Protein AF-A0AAD3GZN7-F1 (afdb_monomer_lite)

Structure (mmCIF, N/CA/C/O backbone):
data_AF-A0AAD3GZN7-F1
#
_entry.id   AF-A0AAD3GZN7-F1
#
loop_
_atom_site.group_PDB
_atom_site.id
_atom_site.type_symbol
_atom_site.label_atom_id
_atom_site.label_a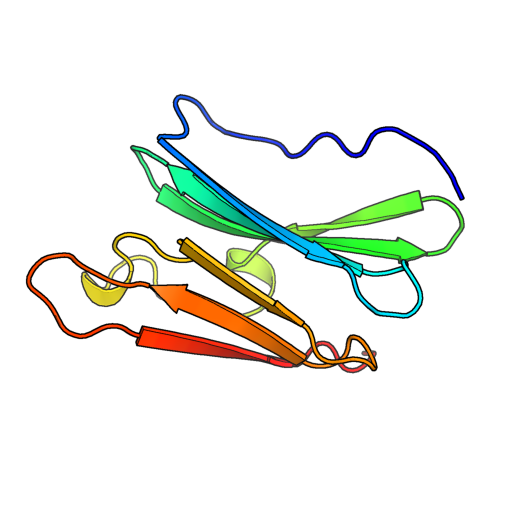lt_id
_atom_site.label_comp_id
_atom_site.label_asym_id
_atom_site.label_entity_id
_atom_site.label_seq_id
_atom_site.pdbx_PDB_ins_code
_atom_site.Cartn_x
_atom_site.Cartn_y
_atom_site.Cartn_z
_atom_site.occupancy
_atom_site.B_iso_or_equiv
_atom_site.auth_seq_id
_atom_site.auth_comp_id
_atom_site.auth_asym_id
_atom_site.auth_atom_id
_atom_site.pdbx_PDB_model_num
ATOM 1 N N . MET A 1 1 ? -13.587 7.438 13.840 1.00 61.84 1 MET A N 1
ATOM 2 C CA . MET A 1 1 ? -12.261 7.288 13.205 1.00 61.84 1 MET A CA 1
ATOM 3 C C . MET A 1 1 ? -11.806 8.661 12.765 1.00 61.84 1 MET A C 1
ATOM 5 O O . MET A 1 1 ? -12.615 9.398 12.218 1.00 61.84 1 MET A O 1
ATOM 9 N N . GLY A 1 2 ? -10.573 9.032 13.081 1.00 68.94 2 GLY A N 1
ATOM 10 C CA . GLY A 1 2 ? -10.033 10.348 12.765 1.00 68.94 2 GLY A CA 1
ATOM 11 C C . GLY A 1 2 ? -8.703 10.545 13.475 1.00 68.94 2 GLY A C 1
ATOM 12 O O . GLY A 1 2 ? -8.593 10.257 14.663 1.00 68.94 2 GLY A O 1
ATOM 13 N N . GLY A 1 3 ? -7.701 10.971 12.719 1.00 70.94 3 GLY A N 1
ATOM 14 C CA . GLY A 1 3 ? -6.323 11.123 13.163 1.00 70.94 3 GLY A CA 1
ATOM 15 C C . GLY A 1 3 ? -5.413 11.255 11.948 1.00 70.94 3 GLY A C 1
ATOM 16 O O . GLY A 1 3 ? -5.761 10.796 10.859 1.00 70.94 3 GLY A O 1
ATOM 17 N N . GLN A 1 4 ? -4.273 11.912 12.125 1.00 78.50 4 GLN A N 1
ATOM 18 C CA . GLN A 1 4 ? -3.247 11.971 11.095 1.00 78.50 4 GLN A CA 1
ATOM 19 C C . GLN A 1 4 ? -2.541 10.614 11.023 1.00 78.50 4 GLN A C 1
ATOM 21 O O . GLN A 1 4 ? -2.050 10.120 12.036 1.00 78.50 4 GLN A O 1
ATOM 26 N N . ILE A 1 5 ? -2.484 10.027 9.828 1.00 78.19 5 ILE A N 1
ATOM 27 C CA . ILE A 1 5 ? -1.560 8.934 9.526 1.00 78.19 5 ILE A CA 1
ATOM 28 C C . ILE A 1 5 ? -0.320 9.595 8.942 1.00 78.19 5 ILE A C 1
ATOM 30 O O . ILE A 1 5 ? -0.381 10.186 7.865 1.00 78.19 5 ILE A O 1
ATOM 34 N N . THR A 1 6 ? 0.786 9.538 9.674 1.00 77.94 6 THR A N 1
ATOM 35 C CA . THR A 1 6 ? 2.087 9.940 9.143 1.00 77.94 6 THR A CA 1
ATOM 36 C C . THR A 1 6 ? 2.742 8.696 8.573 1.00 77.94 6 THR A C 1
ATOM 38 O O . THR A 1 6 ? 3.001 7.746 9.312 1.00 77.94 6 THR A O 1
ATOM 41 N N . PHE A 1 7 ? 2.979 8.699 7.266 1.00 73.94 7 PHE A N 1
ATOM 42 C CA . PHE A 1 7 ? 3.819 7.694 6.636 1.00 73.94 7 PHE A CA 1
ATOM 43 C C . PHE A 1 7 ? 5.287 8.085 6.774 1.00 73.94 7 PHE A C 1
ATOM 45 O O . PHE A 1 7 ? 5.640 9.262 6.685 1.00 73.94 7 PHE A O 1
ATOM 52 N N . GLU A 1 8 ? 6.124 7.103 7.096 1.00 67.44 8 GLU A N 1
ATOM 53 C CA . GLU A 1 8 ? 7.548 7.317 7.333 1.00 67.44 8 GLU A CA 1
ATOM 54 C C . GLU A 1 8 ? 8.279 7.197 6.001 1.00 67.44 8 GLU A C 1
ATOM 56 O O . GLU A 1 8 ? 8.265 6.139 5.371 1.00 67.44 8 GLU A O 1
ATOM 61 N N . ILE A 1 9 ? 8.888 8.301 5.576 1.00 66.75 9 ILE A N 1
ATOM 62 C CA . ILE A 1 9 ? 9.722 8.372 4.381 1.00 66.75 9 ILE A CA 1
ATOM 63 C C . ILE A 1 9 ? 11.177 8.504 4.830 1.00 66.75 9 ILE A C 1
ATOM 65 O O . ILE A 1 9 ? 11.516 9.415 5.587 1.00 66.75 9 ILE A O 1
ATOM 69 N N . GLN A 1 10 ? 12.038 7.574 4.416 1.00 59.72 10 GLN A N 1
ATOM 70 C CA . GLN A 1 10 ? 13.476 7.717 4.636 1.00 59.72 10 GLN A CA 1
ATOM 71 C C . GLN A 1 10 ? 14.048 8.565 3.495 1.00 59.72 10 GLN A C 1
ATOM 73 O O . GLN A 1 10 ? 14.383 8.044 2.439 1.00 59.72 10 GLN A O 1
ATOM 78 N N . GLU A 1 11 ? 14.121 9.876 3.732 1.00 64.50 11 GLU A N 1
ATOM 79 C CA . GLU A 1 11 ? 14.693 10.887 2.827 1.00 64.50 11 GLU A CA 1
ATOM 80 C C . GLU A 1 11 ? 14.025 10.984 1.435 1.00 64.50 11 GLU A C 1
ATOM 82 O O . GLU A 1 11 ? 12.986 10.376 1.195 1.00 64.50 11 GLU A O 1
ATOM 87 N N . GLU A 1 12 ? 14.531 11.882 0.579 1.00 64.56 12 GLU A N 1
ATOM 88 C CA . GLU A 1 12 ? 13.832 12.494 -0.566 1.00 64.56 12 GLU A CA 1
ATOM 89 C C . GLU A 1 12 ? 12.948 11.533 -1.385 1.00 64.56 12 GLU A C 1
ATOM 91 O O . GLU A 1 12 ? 13.410 10.764 -2.230 1.00 64.56 12 GLU A O 1
ATOM 96 N N . THR A 1 13 ? 11.635 11.605 -1.156 1.00 62.75 13 THR A N 1
ATOM 97 C CA . THR A 1 13 ? 10.640 10.930 -1.993 1.00 62.75 13 THR A CA 1
ATOM 98 C C . THR A 1 13 ? 10.374 11.740 -3.242 1.00 62.75 13 THR A C 1
ATOM 100 O O . THR A 1 13 ? 10.114 12.942 -3.159 1.00 62.75 13 THR A O 1
ATOM 103 N N . SER A 1 14 ? 10.341 11.064 -4.384 1.00 64.19 14 SER A N 1
ATOM 104 C CA . SER A 1 14 ? 10.032 11.702 -5.664 1.00 64.19 14 SER A CA 1
ATOM 105 C C . SER A 1 14 ? 8.535 11.662 -5.986 1.00 64.19 14 SER A C 1
ATOM 107 O O . SER A 1 14 ? 8.034 12.531 -6.696 1.00 64.19 14 SER A O 1
ATOM 109 N N . SER A 1 15 ? 7.796 10.680 -5.453 1.00 68.81 15 SER A N 1
ATOM 110 C CA . SER A 1 15 ? 6.349 10.546 -5.658 1.00 68.81 15 SER A CA 1
ATOM 111 C C . SER A 1 15 ? 5.717 9.598 -4.636 1.00 68.81 15 SER A C 1
ATOM 113 O O . SER A 1 15 ? 6.391 8.733 -4.075 1.00 68.81 15 SER A O 1
ATOM 115 N N . SER A 1 16 ? 4.409 9.741 -4.415 1.00 80.88 16 SER A N 1
ATOM 116 C CA . SER A 1 16 ? 3.616 8.775 -3.650 1.00 80.88 16 SER A CA 1
ATOM 117 C C . SER A 1 16 ? 2.252 8.538 -4.296 1.00 80.88 16 SER A C 1
ATOM 119 O O . SER A 1 16 ? 1.667 9.442 -4.897 1.00 80.88 16 SER A O 1
ATOM 121 N N . SER A 1 17 ? 1.745 7.312 -4.171 1.00 92.31 17 SER A N 1
ATOM 122 C CA . SER A 1 17 ? 0.388 6.926 -4.568 1.00 92.31 17 SER A CA 1
ATOM 123 C C . SER A 1 17 ? -0.392 6.441 -3.342 1.00 92.31 17 SER A C 1
ATOM 125 O O . SER A 1 17 ? 0.207 5.969 -2.377 1.00 92.31 17 SER A O 1
ATOM 127 N N . LEU A 1 18 ? -1.722 6.591 -3.333 1.00 94.94 18 LEU A N 1
ATOM 128 C CA . LEU A 1 18 ? -2.546 6.244 -2.171 1.00 94.94 18 LEU A CA 1
ATOM 129 C C . LEU A 1 18 ? -3.907 5.670 -2.575 1.00 94.94 18 LEU A C 1
ATOM 131 O O . LEU A 1 18 ? -4.547 6.165 -3.501 1.00 94.94 18 LEU A O 1
ATOM 135 N N . THR A 1 19 ? -4.381 4.673 -1.824 1.00 96.69 19 THR A N 1
ATOM 136 C CA . THR A 1 19 ? -5.762 4.175 -1.894 1.00 96.69 19 THR A CA 1
ATOM 137 C C . THR A 1 19 ? -6.301 3.796 -0.510 1.00 96.69 19 THR A C 1
ATOM 139 O O . THR A 1 19 ? -5.541 3.553 0.428 1.00 96.69 19 THR A O 1
ATOM 142 N N . LEU A 1 20 ? -7.627 3.735 -0.386 1.00 95.69 20 LEU A N 1
ATOM 143 C CA . LEU A 1 20 ? -8.361 3.401 0.836 1.00 95.69 20 LEU A CA 1
ATOM 144 C C . LEU A 1 20 ? -9.352 2.262 0.546 1.00 95.69 20 LEU A C 1
ATOM 146 O O . LEU A 1 20 ? -10.018 2.281 -0.489 1.00 95.69 20 LEU A O 1
ATOM 150 N N . SER A 1 21 ? -9.472 1.286 1.449 1.00 95.81 21 SER A N 1
ATOM 151 C CA . SER A 1 21 ? -10.529 0.265 1.379 1.00 95.81 21 SER A CA 1
ATOM 152 C C . SER A 1 21 ? -11.918 0.874 1.586 1.00 95.81 21 SER A C 1
ATOM 154 O O . SER A 1 21 ? -12.076 1.906 2.238 1.00 95.81 21 SER A O 1
ATOM 156 N N . ALA A 1 22 ? -12.964 0.209 1.090 1.00 96.12 22 ALA A N 1
ATOM 157 C CA . ALA A 1 22 ? -14.327 0.737 1.188 1.00 96.12 22 ALA A CA 1
ATOM 158 C C . ALA A 1 22 ? -14.822 0.904 2.637 1.00 96.12 22 ALA A C 1
ATOM 160 O O . ALA A 1 22 ? -15.628 1.787 2.920 1.00 96.12 22 ALA A O 1
ATOM 161 N N . ASP A 1 23 ? -14.325 0.077 3.559 1.00 93.44 23 ASP A N 1
ATOM 162 C CA . ASP A 1 23 ? -14.629 0.161 4.991 1.00 93.44 23 ASP A CA 1
ATOM 163 C C . ASP A 1 23 ? -13.787 1.212 5.741 1.00 93.44 23 ASP A C 1
ATOM 165 O O . ASP A 1 23 ? -13.974 1.416 6.941 1.00 93.44 23 ASP A O 1
ATOM 169 N N . GLY A 1 24 ? -12.851 1.869 5.051 1.00 93.12 24 GLY A N 1
ATOM 170 C CA . GLY A 1 24 ? -11.958 2.874 5.612 1.00 93.12 24 GLY A CA 1
ATOM 171 C C . GLY A 1 24 ? -10.903 2.329 6.579 1.00 93.12 24 GLY A C 1
ATOM 172 O O . GLY A 1 24 ? -10.255 3.124 7.258 1.00 93.12 24 GLY A O 1
ATOM 173 N N . ARG A 1 25 ? -10.736 1.002 6.689 1.00 92.81 25 ARG A N 1
ATOM 174 C CA . ARG A 1 25 ? -9.830 0.368 7.664 1.00 92.81 25 ARG A CA 1
ATOM 175 C C . ARG A 1 25 ? -8.463 -0.002 7.105 1.00 92.81 25 ARG A C 1
ATOM 177 O O . ARG A 1 25 ? -7.598 -0.357 7.894 1.00 92.81 25 ARG A O 1
ATOM 184 N N . LYS A 1 26 ? -8.241 0.070 5.794 1.00 93.88 26 LYS A N 1
ATOM 185 C CA . LYS A 1 26 ? -6.930 -0.151 5.174 1.00 93.88 26 LYS A CA 1
ATOM 186 C C . LYS A 1 26 ? -6.567 1.038 4.295 1.00 93.88 26 LYS A C 1
ATOM 188 O O . LYS A 1 26 ? -7.313 1.370 3.378 1.00 93.88 26 LYS A O 1
ATOM 193 N N . VAL A 1 27 ? -5.424 1.659 4.567 1.00 94.31 27 VAL A N 1
ATOM 194 C CA . VAL A 1 27 ? -4.790 2.653 3.689 1.00 94.31 27 VAL A CA 1
ATOM 195 C C . VAL A 1 27 ? -3.547 2.012 3.097 1.00 94.31 27 VAL A C 1
ATOM 197 O O . VAL A 1 27 ? -2.735 1.453 3.829 1.00 94.31 27 VAL A O 1
ATOM 200 N N . VAL A 1 28 ? -3.398 2.095 1.782 1.00 94.44 28 VAL A N 1
ATOM 201 C CA . VAL A 1 28 ? -2.204 1.630 1.075 1.00 94.44 28 VAL A CA 1
ATOM 202 C C . VAL A 1 28 ? -1.503 2.844 0.509 1.00 94.44 28 VAL A C 1
ATOM 204 O O . VAL A 1 28 ? -2.148 3.673 -0.133 1.00 94.44 28 VAL A O 1
ATOM 207 N N . VAL A 1 29 ? -0.201 2.934 0.743 1.00 93.38 29 VAL A N 1
ATOM 208 C CA . VAL A 1 29 ? 0.657 3.997 0.233 1.00 93.38 29 VAL A CA 1
ATOM 209 C C . VAL A 1 29 ? 1.785 3.355 -0.554 1.00 93.38 29 VAL A C 1
ATOM 211 O O . VAL A 1 29 ? 2.478 2.486 -0.034 1.00 93.38 29 VAL A O 1
ATOM 214 N N . GLY A 1 30 ? 1.957 3.764 -1.803 1.00 91.69 30 GLY A N 1
ATOM 215 C CA . GLY A 1 30 ? 3.165 3.482 -2.565 1.00 91.69 30 GLY A CA 1
ATOM 216 C C . GLY A 1 30 ? 4.133 4.654 -2.449 1.00 91.69 30 GLY A C 1
ATOM 217 O O . GLY A 1 30 ? 3.710 5.810 -2.515 1.00 91.69 30 GLY A O 1
ATOM 218 N N . ILE A 1 31 ? 5.412 4.363 -2.246 1.00 87.31 31 ILE A N 1
ATOM 219 C CA . ILE A 1 31 ? 6.480 5.330 -2.011 1.00 87.31 31 ILE A CA 1
ATOM 220 C C . ILE A 1 31 ? 7.573 5.056 -3.034 1.00 87.31 31 ILE A C 1
ATOM 222 O O . ILE A 1 31 ? 8.142 3.968 -3.034 1.00 87.31 31 ILE A O 1
ATOM 226 N N . ILE A 1 32 ? 7.864 6.053 -3.872 1.00 85.50 32 ILE A N 1
ATOM 227 C CA . ILE A 1 32 ? 9.005 6.017 -4.788 1.00 85.50 32 ILE A CA 1
ATOM 228 C C . ILE A 1 32 ? 10.101 6.906 -4.209 1.00 85.50 32 ILE A C 1
ATOM 230 O O . ILE A 1 32 ? 9.940 8.135 -4.115 1.00 85.50 32 ILE A O 1
ATOM 234 N N . GLY A 1 33 ? 11.192 6.281 -3.787 1.00 80.06 33 GLY A N 1
ATOM 235 C CA . GLY A 1 33 ? 12.318 6.940 -3.138 1.00 80.06 33 GLY A CA 1
ATOM 236 C C . GLY A 1 33 ? 13.559 6.950 -4.019 1.00 80.06 33 GLY A C 1
ATOM 237 O O . GLY A 1 33 ? 13.690 6.180 -4.961 1.00 80.06 33 GLY A O 1
ATOM 238 N N . VAL A 1 34 ? 14.523 7.810 -3.687 1.00 71.88 34 VAL A N 1
ATOM 239 C CA . VAL A 1 34 ? 15.830 7.807 -4.372 1.00 71.88 34 VAL A CA 1
ATOM 240 C C . VAL A 1 34 ? 16.625 6.527 -4.077 1.00 71.88 34 VAL A C 1
ATOM 242 O O . VAL A 1 34 ? 17.383 6.063 -4.924 1.00 71.88 34 VAL A O 1
ATOM 245 N N . SER A 1 35 ? 16.480 5.970 -2.869 1.00 73.31 35 SER A N 1
ATOM 246 C CA . SER A 1 35 ? 17.278 4.820 -2.413 1.00 73.31 35 SER A CA 1
ATOM 247 C C . SER A 1 35 ? 16.528 3.490 -2.446 1.00 73.31 35 SER A C 1
ATOM 249 O O . SER A 1 35 ? 17.163 2.440 -2.516 1.00 73.31 35 SER A O 1
ATOM 251 N N . PHE A 1 36 ? 15.201 3.517 -2.339 1.00 76.94 36 PHE A N 1
ATOM 252 C CA . PHE A 1 36 ? 14.357 2.332 -2.406 1.00 76.94 36 PHE A CA 1
ATOM 253 C C . PHE A 1 36 ? 12.902 2.724 -2.648 1.00 76.94 36 PHE A C 1
ATOM 255 O O . PHE A 1 36 ? 12.457 3.797 -2.236 1.00 76.94 36 PHE A O 1
ATOM 262 N N . ASP A 1 37 ? 12.175 1.787 -3.239 1.00 85.44 37 ASP A N 1
ATOM 263 C CA . ASP A 1 37 ? 10.744 1.871 -3.466 1.00 85.44 37 ASP A CA 1
ATOM 264 C C . ASP A 1 37 ? 10.008 0.935 -2.505 1.00 85.44 37 ASP A C 1
ATOM 266 O O . ASP A 1 37 ? 10.506 -0.136 -2.141 1.00 85.44 37 ASP A O 1
ATOM 270 N N . GLU A 1 38 ? 8.829 1.344 -2.045 1.00 86.25 38 GLU A N 1
ATOM 271 C CA . GLU A 1 38 ? 8.105 0.635 -0.994 1.00 86.25 38 GLU A CA 1
ATOM 272 C C . GLU A 1 38 ? 6.587 0.732 -1.166 1.00 86.25 38 GLU A C 1
ATOM 274 O O . GLU A 1 38 ? 6.042 1.733 -1.622 1.00 86.25 38 GLU A O 1
ATOM 279 N N . MET A 1 39 ? 5.878 -0.296 -0.705 1.00 90.31 39 MET A N 1
ATOM 280 C CA . MET A 1 39 ? 4.454 -0.216 -0.400 1.00 90.31 39 MET A CA 1
ATOM 281 C C . MET A 1 39 ? 4.252 -0.375 1.108 1.00 90.31 39 MET A C 1
ATOM 283 O O . MET A 1 39 ? 4.685 -1.360 1.705 1.00 90.31 39 MET A O 1
ATOM 287 N N . GLN A 1 40 ? 3.543 0.573 1.708 1.00 91.06 40 GLN A N 1
ATOM 288 C CA . GLN A 1 40 ? 3.148 0.573 3.110 1.00 91.06 40 GLN A CA 1
ATOM 289 C C . GLN A 1 40 ? 1.639 0.340 3.219 1.00 91.06 40 GLN A C 1
ATOM 291 O O . GLN A 1 40 ? 0.844 0.983 2.532 1.00 91.06 40 GLN A O 1
ATOM 296 N N . VAL A 1 41 ? 1.231 -0.578 4.094 1.00 93.06 41 VAL A N 1
ATOM 297 C CA . VAL A 1 41 ? -0.179 -0.895 4.349 1.00 93.06 41 VAL A CA 1
ATOM 298 C C . VAL A 1 41 ? -0.505 -0.605 5.804 1.00 93.06 41 VAL A C 1
ATOM 300 O O . VAL A 1 41 ? -0.015 -1.269 6.714 1.00 93.06 41 VAL A O 1
ATOM 303 N N . TYR A 1 42 ? -1.367 0.379 6.020 1.00 92.44 42 TYR A N 1
ATOM 304 C CA . TYR A 1 42 ? -1.880 0.759 7.327 1.00 92.44 42 TYR A CA 1
ATOM 305 C C . TYR A 1 42 ? -3.226 0.093 7.558 1.00 92.44 42 TYR A C 1
ATOM 307 O O . TYR A 1 42 ? -4.172 0.347 6.817 1.00 92.44 42 TYR A O 1
ATOM 315 N N . THR A 1 43 ? -3.335 -0.724 8.603 1.00 92.69 43 THR A N 1
ATOM 316 C CA . THR A 1 43 ? -4.594 -1.359 9.012 1.00 92.69 43 THR A CA 1
ATOM 317 C C . THR A 1 43 ? -5.087 -0.771 10.327 1.00 92.69 43 THR A C 1
ATOM 319 O O . THR A 1 43 ? -4.367 -0.774 11.325 1.00 92.69 43 THR A O 1
ATOM 322 N N . PHE A 1 44 ? -6.328 -0.293 10.339 1.00 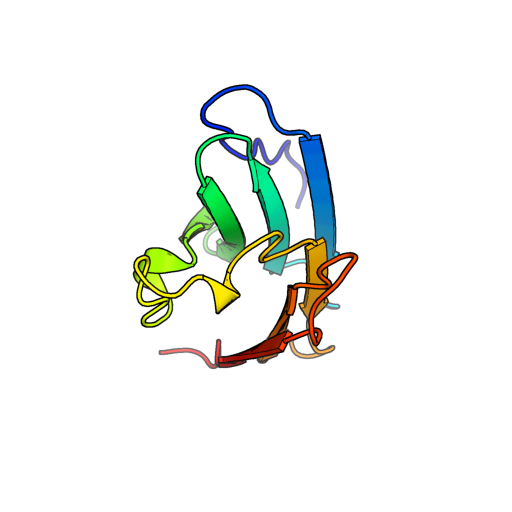91.81 44 PHE A N 1
ATOM 323 C CA . PHE A 1 44 ? -7.000 0.208 11.527 1.00 91.81 44 PHE A CA 1
ATOM 324 C C . PHE A 1 44 ? -7.669 -0.939 12.282 1.00 91.81 44 PHE A C 1
ATOM 326 O O . PHE A 1 44 ? -8.677 -1.498 11.839 1.00 91.81 44 PHE A O 1
ATOM 333 N N . ASN A 1 45 ? -7.122 -1.276 13.443 1.00 89.00 45 ASN A N 1
ATOM 334 C CA . ASN A 1 45 ? -7.702 -2.236 14.373 1.00 89.00 45 ASN A CA 1
ATOM 335 C C . ASN A 1 45 ? -7.488 -1.733 15.808 1.00 89.00 45 ASN A C 1
ATOM 337 O O . ASN A 1 45 ? -6.592 -0.939 16.056 1.00 89.00 45 ASN A O 1
ATOM 341 N N . ASN A 1 46 ? -8.350 -2.128 16.749 1.00 90.12 46 ASN A N 1
ATOM 342 C CA . ASN A 1 46 ? -8.212 -1.760 18.169 1.00 90.12 46 ASN A CA 1
ATOM 343 C C . ASN A 1 46 ? -8.013 -0.251 18.441 1.00 90.12 46 ASN A C 1
ATOM 345 O O . ASN A 1 46 ? -7.329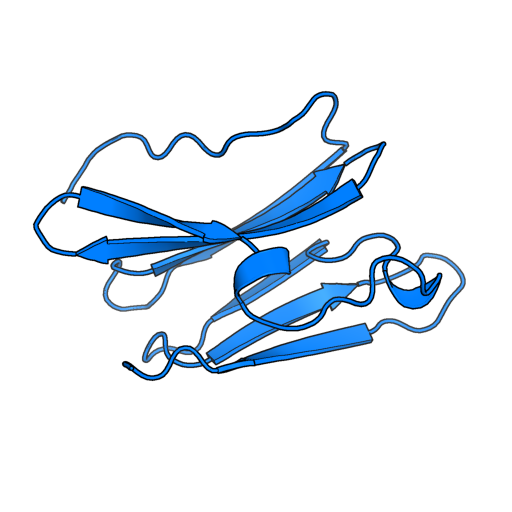 0.125 19.384 1.00 90.12 46 ASN A O 1
ATOM 349 N N . ASN A 1 47 ? -8.650 0.612 17.640 1.00 88.19 47 ASN A N 1
ATOM 350 C CA . ASN A 1 47 ? -8.503 2.074 17.666 1.00 88.19 47 ASN A CA 1
ATOM 351 C C . ASN A 1 47 ? -7.110 2.624 17.296 1.00 88.19 47 ASN A C 1
ATOM 353 O O . ASN A 1 47 ? -6.854 3.808 17.516 1.00 88.19 47 ASN A O 1
ATOM 357 N N . GLU A 1 48 ? -6.253 1.820 16.672 1.00 89.69 48 GLU A N 1
ATOM 358 C CA . GLU A 1 48 ? -4.891 2.191 16.288 1.00 89.69 48 GLU A CA 1
ATOM 359 C C . GLU A 1 48 ? -4.593 1.821 14.826 1.00 89.69 48 GLU A C 1
ATOM 361 O O . GLU A 1 48 ? -5.177 0.896 14.253 1.00 89.69 48 GLU A O 1
ATOM 366 N N . TRP A 1 49 ? -3.681 2.571 14.201 1.00 91.38 49 TRP A N 1
ATOM 367 C CA . TRP A 1 49 ? -3.166 2.268 12.866 1.00 91.38 49 TRP A CA 1
ATOM 368 C C . TRP A 1 49 ? -1.892 1.438 12.978 1.00 91.38 49 TRP A C 1
ATOM 370 O O . TRP A 1 49 ? -0.911 1.879 13.569 1.00 91.38 49 TRP A O 1
ATOM 380 N N . ASN A 1 50 ? -1.903 0.260 12.364 1.00 90.06 50 ASN A N 1
ATOM 381 C CA . ASN A 1 50 ? -0.778 -0.667 12.355 1.00 90.06 50 ASN A CA 1
ATOM 382 C C . ASN A 1 50 ? -0.159 -0.699 10.960 1.00 90.06 50 ASN A C 1
ATOM 384 O O . ASN A 1 50 ? -0.863 -0.979 9.989 1.00 90.06 50 ASN A O 1
ATOM 388 N N . LEU A 1 51 ? 1.138 -0.415 10.870 1.00 91.31 51 LEU A N 1
ATOM 389 C CA . LEU A 1 51 ? 1.901 -0.446 9.625 1.00 91.31 51 LEU A CA 1
ATOM 390 C C . LEU A 1 51 ? 2.403 -1.866 9.334 1.00 91.31 51 LEU A C 1
ATOM 392 O O . LEU A 1 51 ? 2.968 -2.511 10.212 1.00 91.31 51 LEU A O 1
ATOM 396 N N . ARG A 1 52 ? 2.248 -2.307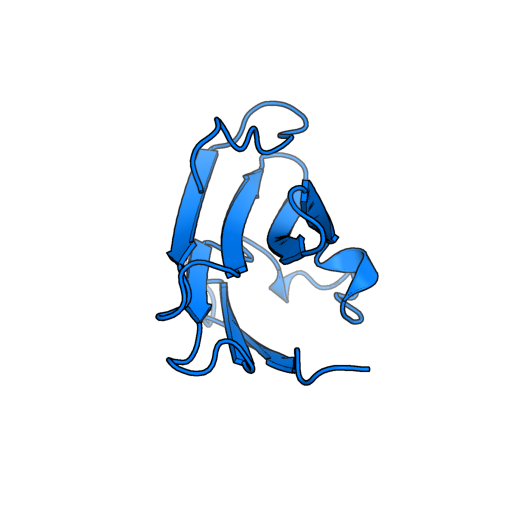 8.084 1.00 90.56 52 ARG A N 1
ATOM 397 C CA . ARG A 1 52 ? 2.983 -3.425 7.486 1.00 90.56 52 ARG A CA 1
ATOM 398 C C . ARG A 1 52 ? 3.708 -2.951 6.234 1.00 90.56 52 ARG A C 1
ATOM 400 O O . ARG A 1 52 ? 3.094 -2.315 5.374 1.00 90.56 52 ARG A O 1
ATOM 407 N N . ARG A 1 53 ? 4.993 -3.273 6.129 1.00 88.88 53 ARG A N 1
ATOM 408 C CA . ARG A 1 53 ? 5.857 -2.865 5.009 1.00 88.88 53 ARG A CA 1
ATOM 409 C C . ARG A 1 53 ? 5.957 -3.945 3.946 1.00 88.88 53 ARG A C 1
ATOM 411 O O . ARG A 1 53 ? 5.883 -5.129 4.265 1.00 88.88 53 ARG A O 1
ATOM 418 N N . SER A 1 54 ? 6.137 -3.574 2.681 1.00 85.62 54 SER A N 1
ATOM 419 C CA . SER A 1 54 ? 6.205 -4.538 1.568 1.00 85.62 54 SER A CA 1
ATOM 420 C C . SER A 1 54 ? 7.251 -5.642 1.779 1.00 85.62 54 SER A C 1
ATOM 422 O O . SER A 1 54 ? 6.991 -6.797 1.449 1.00 85.62 54 SER A O 1
ATOM 424 N N . GLN A 1 55 ? 8.368 -5.326 2.443 1.00 78.31 55 GLN A N 1
ATOM 425 C CA . GLN A 1 55 ? 9.412 -6.278 2.835 1.00 78.31 55 GLN A CA 1
ATOM 426 C C . GLN A 1 55 ? 8.924 -7.330 3.853 1.00 78.31 55 GLN A C 1
ATOM 428 O O . GLN A 1 55 ? 9.458 -8.435 3.896 1.00 78.31 55 GLN A O 1
ATOM 433 N N . GLU A 1 56 ? 7.909 -7.009 4.660 1.00 81.31 56 GLU A N 1
ATOM 434 C CA . GLU A 1 56 ? 7.295 -7.888 5.668 1.00 81.31 56 GLU A CA 1
ATOM 435 C C . GLU A 1 56 ? 6.106 -8.692 5.110 1.00 81.31 56 GLU A C 1
ATOM 437 O O . GLU A 1 56 ? 5.711 -9.704 5.686 1.00 81.31 56 GLU A O 1
ATOM 442 N N . ILE A 1 57 ? 5.484 -8.217 4.027 1.00 79.31 57 ILE A N 1
ATOM 443 C CA . ILE A 1 57 ? 4.226 -8.762 3.486 1.00 79.31 57 ILE A CA 1
ATOM 444 C C . ILE A 1 57 ? 4.485 -9.909 2.499 1.00 79.31 57 ILE A C 1
ATOM 446 O O . ILE A 1 57 ? 3.667 -10.816 2.373 1.00 79.31 57 ILE A O 1
ATOM 450 N N . GLY A 1 58 ? 5.623 -9.912 1.811 1.00 69.06 58 GLY A N 1
ATOM 451 C CA . GLY A 1 58 ? 5.957 -10.981 0.879 1.00 69.06 58 GLY A CA 1
ATOM 452 C C . GLY A 1 58 ? 7.140 -10.606 0.008 1.00 69.06 58 GLY A C 1
ATOM 453 O O . GLY A 1 58 ? 7.283 -9.453 -0.378 1.00 69.06 58 GLY A O 1
ATOM 454 N N . LYS A 1 59 ? 7.989 -11.600 -0.268 1.00 51.44 59 LYS A N 1
ATOM 455 C CA . LYS A 1 59 ? 9.334 -11.503 -0.848 1.00 51.44 59 LYS A CA 1
ATOM 456 C C . LYS A 1 59 ? 9.405 -10.613 -2.100 1.00 51.44 59 LYS A C 1
ATOM 458 O O . LYS A 1 59 ? 9.332 -11.089 -3.229 1.00 51.44 59 LYS A O 1
ATOM 463 N N . VAL A 1 60 ? 9.616 -9.324 -1.884 1.00 54.47 60 VAL A N 1
ATOM 464 C CA . VAL A 1 60 ? 10.217 -8.427 -2.862 1.00 54.47 60 VAL A CA 1
ATOM 465 C C . VAL A 1 60 ? 11.710 -8.752 -2.803 1.00 54.47 60 VAL A C 1
ATOM 467 O O . VAL A 1 60 ? 12.395 -8.353 -1.865 1.00 54.47 60 VAL A O 1
ATOM 470 N N . ASP A 1 61 ? 12.204 -9.607 -3.709 1.00 53.03 61 ASP A N 1
ATOM 471 C CA . ASP A 1 61 ? 13.647 -9.861 -3.826 1.00 53.03 61 ASP A CA 1
ATOM 472 C C . ASP A 1 61 ? 14.288 -8.523 -4.203 1.00 53.03 61 ASP A C 1
ATOM 474 O O . ASP A 1 61 ? 14.264 -8.142 -5.368 1.00 53.03 61 ASP A O 1
ATOM 478 N N . SER A 1 62 ? 14.823 -7.789 -3.226 1.00 50.41 62 SER A N 1
ATOM 479 C CA . SER A 1 62 ? 15.359 -6.420 -3.345 1.00 50.41 62 SER A CA 1
ATOM 480 C C . SER A 1 62 ? 16.590 -6.299 -4.265 1.00 50.41 62 SER A C 1
ATOM 482 O O . SER A 1 62 ? 17.391 -5.380 -4.131 1.00 50.41 62 SER A O 1
ATOM 484 N N . LEU A 1 63 ? 16.809 -7.290 -5.130 1.00 46.84 63 LEU A N 1
ATOM 485 C CA . LEU A 1 63 ? 17.979 -7.501 -5.973 1.00 46.84 63 LEU A CA 1
ATOM 486 C C . LEU A 1 63 ? 17.631 -7.614 -7.467 1.00 46.84 63 LEU A C 1
ATOM 488 O O . LEU A 1 63 ? 18.540 -7.759 -8.281 1.00 46.84 63 LEU A O 1
ATOM 492 N N . SER A 1 64 ? 16.352 -7.575 -7.858 1.00 54.69 64 SER A N 1
ATOM 493 C CA . SER A 1 64 ? 15.968 -7.577 -9.274 1.00 54.69 64 SER A CA 1
ATOM 494 C C . SER A 1 64 ? 15.749 -6.148 -9.772 1.00 54.69 64 SER A C 1
ATOM 496 O O . SER A 1 64 ? 14.919 -5.447 -9.203 1.00 54.69 64 SER A O 1
ATOM 498 N N . ALA A 1 65 ? 16.391 -5.763 -10.883 1.00 54.31 65 ALA A N 1
ATOM 499 C CA . ALA A 1 65 ? 16.178 -4.492 -11.604 1.00 54.31 65 ALA A CA 1
ATOM 500 C C . ALA A 1 65 ? 14.707 -4.209 -12.002 1.00 54.31 65 ALA A C 1
ATOM 502 O O . ALA A 1 65 ? 14.386 -3.135 -12.467 1.00 54.31 65 ALA A O 1
ATOM 503 N N . VAL A 1 66 ? 13.823 -5.181 -11.778 1.00 58.03 66 VAL A N 1
ATOM 504 C CA . VAL A 1 66 ? 12.376 -5.206 -12.027 1.00 58.03 66 VAL A CA 1
ATOM 505 C 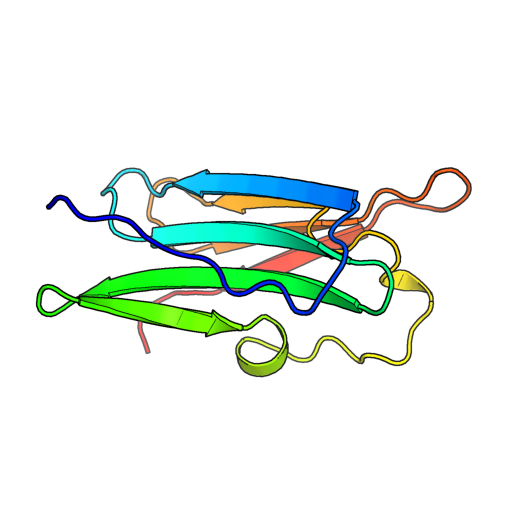C . VAL A 1 66 ? 11.589 -4.305 -11.052 1.00 58.03 66 VAL A C 1
ATOM 507 O O . VAL A 1 66 ? 10.372 -4.252 -11.128 1.00 58.03 66 VAL A O 1
ATOM 510 N N . GLN A 1 67 ? 12.239 -3.656 -10.080 1.00 65.44 67 GLN A N 1
ATOM 511 C CA . GLN A 1 67 ? 11.577 -2.904 -8.999 1.00 65.44 67 GLN A CA 1
ATOM 512 C C . GLN A 1 67 ? 11.685 -1.390 -9.115 1.00 65.44 67 GLN A C 1
ATOM 514 O O . GLN A 1 67 ? 11.204 -0.711 -8.211 1.00 65.44 67 GLN A O 1
ATOM 519 N N . GLU A 1 68 ? 12.279 -0.867 -10.189 1.00 76.25 68 GLU A N 1
ATOM 520 C CA . GLU A 1 68 ? 12.274 0.577 -10.407 1.00 76.25 68 GLU A CA 1
ATOM 521 C C . GLU A 1 68 ? 10.825 1.082 -10.426 1.00 76.25 68 GLU A C 1
ATOM 523 O O . GLU A 1 68 ? 9.963 0.554 -11.128 1.00 76.25 68 GLU A O 1
ATOM 528 N N . GLU A 1 69 ? 10.539 2.076 -9.594 1.00 84.50 69 GLU A N 1
ATOM 529 C CA . GLU A 1 69 ? 9.224 2.669 -9.378 1.00 84.50 69 GLU A CA 1
ATOM 530 C C . GLU A 1 69 ? 8.156 1.717 -8.801 1.00 84.50 69 GLU A C 1
ATOM 532 O O . GLU A 1 69 ? 6.957 1.863 -9.076 1.00 84.50 69 GLU A O 1
ATOM 537 N N . PHE A 1 70 ? 8.543 0.734 -7.983 1.00 87.25 70 PHE A N 1
ATOM 538 C CA . PHE A 1 70 ? 7.574 -0.098 -7.260 1.00 87.25 70 PHE A CA 1
ATOM 539 C C . PHE A 1 70 ? 6.642 0.757 -6.377 1.00 87.25 70 PHE A C 1
ATOM 541 O O . PHE A 1 70 ? 7.065 1.624 -5.621 1.00 87.25 70 PHE A O 1
ATOM 548 N N . GLY A 1 71 ? 5.329 0.528 -6.468 1.00 88.75 71 GLY A N 1
ATOM 549 C CA . GLY A 1 71 ? 4.350 1.343 -5.740 1.00 88.75 71 GLY A CA 1
ATOM 550 C C . GLY A 1 71 ? 4.018 2.672 -6.430 1.00 88.75 71 GLY A C 1
ATOM 551 O O . GLY A 1 71 ? 3.263 3.477 -5.879 1.00 88.75 71 GLY A O 1
ATOM 552 N N . LYS A 1 72 ? 4.475 2.899 -7.669 1.00 90.56 72 LYS A N 1
ATOM 553 C CA . LYS A 1 72 ? 4.039 4.044 -8.491 1.00 90.56 72 LYS A CA 1
ATOM 554 C C . LYS A 1 72 ? 2.533 4.102 -8.691 1.00 90.56 72 LYS A C 1
ATOM 556 O O . LYS A 1 72 ? 1.958 5.184 -8.796 1.00 90.56 72 LYS A O 1
ATOM 561 N N . SER A 1 73 ? 1.881 2.945 -8.685 1.00 92.38 73 SER A N 1
ATOM 562 C CA . SER A 1 73 ? 0.430 2.847 -8.570 1.00 92.38 73 SER A CA 1
ATOM 563 C C . SER A 1 73 ? 0.048 1.782 -7.555 1.00 92.38 73 SER A C 1
ATOM 565 O O . SER A 1 73 ? 0.679 0.727 -7.480 1.00 92.38 73 SER A O 1
ATOM 567 N N . VAL A 1 74 ? -1.000 2.058 -6.782 1.00 95.12 74 VAL A N 1
ATOM 568 C CA . VAL A 1 74 ? -1.585 1.103 -5.841 1.00 95.12 74 VAL A CA 1
ATOM 569 C C . VAL A 1 74 ? -3.095 1.043 -6.022 1.00 95.12 74 VAL A C 1
ATOM 571 O O . VAL A 1 74 ? -3.746 2.052 -6.295 1.00 95.12 74 VAL A O 1
ATOM 574 N N . ALA A 1 75 ? -3.659 -0.147 -5.851 1.00 97.19 75 ALA A N 1
ATOM 575 C CA . ALA A 1 75 ? -5.096 -0.374 -5.826 1.00 97.19 75 ALA A CA 1
ATOM 576 C C . ALA A 1 75 ? -5.440 -1.412 -4.758 1.00 97.19 75 ALA A C 1
ATOM 578 O O . ALA A 1 75 ? -4.656 -2.317 -4.482 1.00 97.19 75 ALA A O 1
ATOM 579 N N . ILE A 1 76 ? -6.627 -1.287 -4.172 1.00 97.50 76 ILE A N 1
ATOM 580 C CA . ILE A 1 76 ? -7.153 -2.219 -3.177 1.00 97.50 76 ILE A CA 1
ATOM 581 C C . ILE A 1 76 ? -8.564 -2.633 -3.582 1.00 97.50 76 ILE A C 1
ATOM 583 O O . ILE A 1 76 ? -9.339 -1.816 -4.086 1.00 97.50 76 ILE A O 1
ATOM 587 N N . THR A 1 77 ? -8.902 -3.904 -3.391 1.00 96.69 77 THR A N 1
ATOM 588 C CA . THR A 1 77 ? -10.260 -4.391 -3.642 1.00 96.69 77 THR A CA 1
ATOM 589 C C . THR A 1 77 ? -11.256 -3.796 -2.654 1.00 96.69 77 THR A C 1
ATOM 591 O O . THR A 1 77 ? -10.903 -3.355 -1.560 1.00 96.69 77 THR A O 1
ATOM 594 N N . TYR A 1 78 ? -12.536 -3.799 -3.035 1.00 95.25 78 TYR A N 1
ATOM 595 C CA . TYR A 1 78 ? -13.620 -3.262 -2.207 1.00 95.25 78 TYR A CA 1
ATOM 596 C C . TYR A 1 78 ? -13.642 -3.869 -0.794 1.00 95.25 78 TYR A C 1
ATOM 598 O O . TYR A 1 78 ? -13.812 -3.152 0.188 1.00 95.25 78 TYR A O 1
ATOM 606 N N . ASP A 1 79 ? -13.426 -5.181 -0.697 1.00 94.44 79 ASP A N 1
ATOM 607 C CA . ASP A 1 79 ? -13.372 -5.933 0.561 1.00 94.44 79 ASP A CA 1
ATOM 608 C C . ASP A 1 79 ? -12.062 -5.741 1.350 1.00 94.44 79 ASP A C 1
ATOM 610 O O . ASP A 1 79 ? -11.941 -6.217 2.476 1.00 94.44 79 ASP A O 1
ATOM 614 N N . GLY A 1 80 ? -11.082 -5.035 0.783 1.00 94.31 80 GLY A N 1
ATOM 615 C CA . GLY A 1 80 ? -9.789 -4.782 1.403 1.00 94.31 80 GLY A CA 1
ATOM 616 C C . GLY A 1 80 ? -8.838 -5.980 1.412 1.00 94.31 80 GLY A C 1
ATOM 617 O O . GLY A 1 80 ? -7.795 -5.896 2.061 1.00 94.31 80 GLY A O 1
ATOM 618 N N . ASN A 1 81 ? -9.181 -7.095 0.766 1.00 92.94 81 ASN A N 1
ATOM 619 C CA . ASN A 1 81 ? -8.424 -8.344 0.874 1.00 92.94 81 ASN A CA 1
ATOM 620 C C . ASN A 1 81 ? -7.272 -8.453 -0.118 1.00 92.94 81 ASN A C 1
ATOM 622 O O . ASN A 1 81 ? -6.298 -9.127 0.185 1.00 92.94 81 ASN A O 1
ATOM 626 N N . TYR A 1 82 ? -7.340 -7.778 -1.262 1.00 93.94 82 TYR A N 1
ATOM 627 C CA . TYR A 1 82 ? -6.271 -7.812 -2.251 1.00 93.94 82 TYR A CA 1
ATOM 628 C C . TYR A 1 82 ? -5.729 -6.424 -2.514 1.00 93.94 82 TYR A C 1
ATOM 630 O O . TYR A 1 82 ? -6.487 -5.459 -2.650 1.00 93.94 82 TYR A O 1
ATOM 638 N N . ILE A 1 83 ? -4.408 -6.346 -2.627 1.00 95.00 83 ILE A N 1
ATOM 639 C CA . ILE A 1 83 ? -3.696 -5.123 -2.976 1.00 95.00 83 ILE A CA 1
ATOM 640 C C . ILE A 1 83 ? -2.858 -5.391 -4.218 1.00 95.00 83 ILE A C 1
ATOM 642 O O . ILE A 1 83 ? -2.100 -6.357 -4.260 1.00 95.00 83 ILE A O 1
ATOM 646 N N . ALA A 1 84 ? -2.993 -4.532 -5.222 1.00 94.19 84 ALA A N 1
ATOM 647 C CA . ALA A 1 84 ? -2.121 -4.507 -6.384 1.00 94.19 84 ALA A CA 1
ATOM 648 C C . ALA A 1 84 ? -1.141 -3.337 -6.247 1.00 94.19 84 ALA A C 1
ATOM 650 O O . ALA A 1 84 ? -1.573 -2.209 -6.005 1.00 94.19 84 ALA A O 1
ATOM 651 N N . ALA A 1 85 ? 0.150 -3.602 -6.427 1.00 92.25 85 ALA A N 1
ATOM 652 C CA . ALA A 1 85 ? 1.195 -2.588 -6.515 1.00 92.25 85 ALA A CA 1
ATOM 653 C C . ALA A 1 85 ? 1.860 -2.682 -7.888 1.00 92.25 85 ALA A C 1
ATOM 655 O O . ALA A 1 85 ? 2.264 -3.766 -8.305 1.00 92.25 85 ALA A O 1
ATOM 656 N N . GLY A 1 86 ? 1.929 -1.563 -8.602 1.00 90.50 86 GLY A N 1
ATOM 657 C CA . GLY A 1 86 ? 2.503 -1.484 -9.939 1.00 90.50 86 GLY A CA 1
ATOM 658 C C . GLY A 1 86 ? 3.857 -0.780 -9.965 1.00 90.50 86 GLY A C 1
ATOM 659 O O . GLY A 1 86 ? 4.085 0.142 -9.183 1.00 90.50 86 GLY A O 1
ATOM 660 N N . SER A 1 87 ? 4.699 -1.190 -10.911 1.00 88.44 87 SER A N 1
ATOM 661 C CA . SER A 1 87 ? 5.875 -0.469 -11.414 1.00 88.44 87 SER A CA 1
ATOM 662 C C . SER A 1 87 ? 5.653 -0.183 -12.903 1.00 88.44 87 SER A C 1
ATOM 664 O O . SER A 1 87 ? 5.142 -1.039 -13.633 1.00 88.44 87 SER A O 1
ATOM 666 N N . THR A 1 88 ? 5.986 1.025 -13.359 1.00 83.38 88 THR A N 1
ATOM 667 C CA . THR A 1 88 ? 5.853 1.416 -14.770 1.00 83.38 88 THR A CA 1
ATOM 668 C C . THR A 1 88 ? 7.083 2.186 -15.224 1.00 83.38 88 THR A C 1
ATOM 670 O O . THR A 1 88 ? 7.045 3.413 -15.260 1.00 83.38 88 THR A O 1
ATOM 673 N N . GLU A 1 89 ? 8.134 1.459 -15.590 1.00 75.31 89 GLU A N 1
ATOM 674 C CA . GLU A 1 89 ? 9.382 2.032 -16.096 1.00 75.31 89 GLU A CA 1
ATOM 675 C C . GLU A 1 89 ? 9.188 2.811 -17.411 1.00 75.31 89 GLU A C 1
ATOM 677 O O . GLU A 1 89 ? 8.388 2.433 -18.270 1.00 75.31 89 GLU A O 1
ATOM 682 N N . ASP A 1 90 ? 9.985 3.865 -17.614 1.00 71.00 90 ASP A N 1
ATOM 683 C CA . ASP A 1 90 ? 9.932 4.697 -18.828 1.00 71.00 90 ASP A CA 1
ATOM 684 C C . ASP A 1 90 ? 10.387 3.955 -20.097 1.00 71.00 90 ASP A C 1
ATOM 686 O O . ASP A 1 90 ? 9.966 4.288 -21.208 1.00 71.00 90 ASP A O 1
ATOM 690 N N . THR A 1 91 ? 11.277 2.967 -19.959 1.00 76.94 91 THR A N 1
ATOM 691 C CA . THR A 1 91 ? 11.892 2.261 -21.102 1.00 76.94 91 THR A CA 1
ATOM 692 C C . THR A 1 91 ? 11.774 0.736 -21.036 1.00 76.94 91 THR A C 1
ATOM 694 O O . THR A 1 91 ? 12.209 0.047 -21.964 1.00 76.94 91 THR A O 1
ATOM 697 N N . GLY A 1 92 ? 11.140 0.213 -19.984 1.00 77.25 92 GLY A N 1
ATOM 698 C CA . GLY A 1 92 ? 10.960 -1.211 -19.717 1.00 77.25 92 GLY A CA 1
ATOM 699 C C . GLY A 1 92 ? 9.490 -1.647 -19.698 1.00 77.25 92 GLY A C 1
ATOM 700 O O . GLY A 1 92 ? 8.576 -0.835 -19.859 1.00 77.25 92 GLY A O 1
ATOM 701 N N . PRO A 1 93 ? 9.226 -2.956 -19.553 1.00 81.88 93 PRO A N 1
ATOM 702 C CA . PRO A 1 93 ? 7.880 -3.440 -19.272 1.00 81.88 93 PRO A CA 1
ATOM 703 C C . PRO A 1 93 ? 7.414 -2.972 -17.885 1.00 81.88 93 PRO A C 1
ATOM 705 O O . PRO A 1 93 ? 8.195 -2.920 -16.943 1.00 81.88 93 PRO A O 1
ATOM 708 N N . GLY A 1 94 ? 6.118 -2.690 -17.747 1.00 85.62 94 GLY A N 1
ATOM 709 C CA . GLY A 1 94 ? 5.504 -2.496 -16.434 1.00 85.62 94 GLY A CA 1
ATOM 710 C C . GLY A 1 94 ? 5.209 -3.829 -15.743 1.00 85.62 94 GLY A C 1
ATOM 711 O O . GLY A 1 94 ? 4.897 -4.827 -16.401 1.00 85.62 94 GLY A O 1
ATOM 712 N N . TYR A 1 95 ? 5.246 -3.827 -14.414 1.00 86.62 95 TYR A N 1
ATOM 713 C CA . TYR A 1 95 ? 4.993 -4.997 -13.574 1.00 86.62 95 TYR A CA 1
ATOM 714 C C . TYR A 1 95 ? 3.896 -4.715 -12.553 1.00 86.62 95 TYR A C 1
ATOM 716 O O . TYR A 1 95 ? 3.707 -3.579 -12.122 1.00 86.62 95 TYR A O 1
ATOM 724 N N . VAL A 1 96 ? 3.167 -5.761 -12.157 1.00 89.00 96 VAL A N 1
ATOM 725 C CA . VAL A 1 96 ? 2.160 -5.692 -11.093 1.00 89.00 96 VAL A CA 1
ATOM 726 C C . VAL A 1 96 ? 2.353 -6.867 -10.146 1.00 89.00 96 VAL A C 1
ATOM 728 O O . VAL A 1 96 ? 2.357 -8.022 -10.574 1.00 89.00 96 VAL A O 1
ATOM 731 N N . TRP A 1 97 ? 2.450 -6.565 -8.856 1.00 89.50 97 TRP A N 1
ATOM 732 C CA . TRP A 1 97 ? 2.432 -7.546 -7.778 1.00 89.50 97 TRP A CA 1
ATOM 733 C C . TRP A 1 97 ? 1.070 -7.526 -7.105 1.00 89.50 97 TRP A C 1
ATOM 735 O O . TRP A 1 97 ? 0.543 -6.461 -6.782 1.00 89.50 97 TRP A O 1
ATOM 745 N N . LEU A 1 98 ? 0.511 -8.716 -6.897 1.00 90.19 98 LEU A N 1
ATOM 746 C CA . LEU A 1 98 ? -0.728 -8.913 -6.161 1.00 90.19 98 LEU A CA 1
ATOM 747 C C . LEU A 1 98 ? -0.400 -9.502 -4.792 1.00 90.19 98 LEU A C 1
ATOM 749 O O . LEU A 1 98 ? 0.272 -10.528 -4.699 1.00 90.19 98 LEU A O 1
ATOM 753 N N . TYR A 1 99 ? -0.910 -8.862 -3.752 1.00 90.00 99 TYR A N 1
ATOM 754 C CA . TYR A 1 99 ? -0.762 -9.287 -2.372 1.00 90.00 99 TYR A CA 1
ATOM 755 C C . TYR A 1 99 ? -2.113 -9.701 -1.807 1.00 90.00 99 TYR A C 1
ATOM 757 O O . TYR A 1 99 ? -3.117 -9.012 -2.012 1.00 90.00 99 TYR A O 1
ATOM 765 N N . ASP A 1 100 ? -2.110 -10.811 -1.077 1.00 90.00 100 ASP A N 1
ATOM 766 C CA . ASP A 1 100 ? -3.256 -11.307 -0.328 1.00 90.00 100 ASP A CA 1
ATOM 767 C C . ASP A 1 100 ? -3.148 -10.852 1.138 1.00 90.00 100 ASP A C 1
ATOM 769 O O . ASP A 1 100 ? -2.153 -11.101 1.815 1.00 90.00 100 ASP A O 1
ATOM 773 N N . PHE A 1 101 ? -4.170 -10.134 1.592 1.00 86.00 101 PHE A N 1
ATOM 774 C CA . PHE A 1 101 ? -4.363 -9.594 2.938 1.00 86.00 101 PHE A CA 1
ATOM 775 C C . PHE A 1 101 ? -5.646 -10.131 3.583 1.00 86.00 101 PHE A C 1
ATOM 777 O O . PHE A 1 101 ? -6.229 -9.471 4.461 1.00 86.00 101 PHE A O 1
ATOM 784 N N . MET A 1 102 ? -6.107 -11.304 3.142 1.00 81.00 102 MET A N 1
ATOM 785 C CA . MET A 1 102 ? -7.057 -12.108 3.900 1.00 81.00 102 MET A CA 1
ATOM 786 C C . MET A 1 102 ? -6.517 -12.300 5.323 1.00 81.00 102 MET A C 1
ATOM 788 O O . MET A 1 102 ? -5.314 -12.417 5.546 1.00 81.00 102 MET A O 1
ATOM 792 N N . ILE A 1 103 ? -7.423 -12.234 6.294 1.00 58.66 103 ILE A N 1
ATOM 793 C CA . ILE A 1 103 ? -7.108 -12.274 7.724 1.00 58.66 103 ILE A CA 1
ATOM 794 C C . ILE A 1 103 ? -6.325 -13.564 8.039 1.00 58.66 103 ILE A C 1
ATOM 796 O O . ILE A 1 103 ? -6.831 -14.647 7.746 1.00 58.66 103 ILE A O 1
ATOM 800 N N . GLU A 1 104 ? -5.129 -13.437 8.627 1.00 51.81 104 GLU A N 1
ATOM 801 C CA . GLU A 1 104 ? -4.448 -14.531 9.349 1.00 51.81 104 GLU A CA 1
ATOM 802 C C . GLU A 1 104 ? -5.046 -14.721 10.749 1.00 51.81 104 GLU A C 1
ATOM 804 O O . GLU A 1 104 ? -5.360 -13.698 11.407 1.00 51.81 104 GLU A O 1
#

pLDDT: mean 81.92, std 13.36, range [46.84, 97.5]

Foldseek 3Di:
DDDDDDDDDPDDWPDKEWDAALVRQWIWMWTQDPVFTWIWIWGDDPNDTDIDIPVRQDDPVRPDPLCHRWRVYWDADNRRQKIWTKDDDPPDDIDIDIGGRDPD

Secondary structure (DSSP, 8-state):
-----PPP--S-EEEEEEEE-TTS-EEEEEEEESS-EEEEEEEEETTEEEEEEHHHHS---TT-GGGTTTTSEEEE-TTS-EEEEEE--SSS--EEEEEE----

Sequence (104 aa):
MGGQITFEIQEETSSSSLTLSADGRKVVVGIIGVSFDEMQVYTFNNNEWNLRRSQEIGKVDSLSAVQEEFGKSVAITYDGNYIAAGSTEDTGPGYVWLYDFMIE

Radius of gyration: 13.53 Å; chains: 1; bounding box: 33×27×39 Å

Organism: NCBI:txid426638

=== Feature glossary ===
The record interleaves many kinds of information about one protein. Here is each kind framed as the question it answers.

Q: What does the local fold look like, residue by residue?
A: A 3Di character summarizes, for each residue, the relative orientation of the Cα frame of its nearest spatial neighbor. Because it encodes fold topology rather than chemistry, 3Di alignments detect remote structural similarity that sequence alignment misses.

Q: Which residues are in helices, strands, or loops?
A: Secondary structure is the local, repeating backbone conformation. DSSP classifies it into eight states by reading the hydrogen-bond network: three helix types (H, G, I), two β types (E, B), two non-regular types (T, S), and unstructured coil (-).

Q: How big and how compact is the whole molecule?
A: Three whole-structure scalars: the radius of gyration (RMS distance of Cα from centroid, in Å), the count of Cα–Cα contacts (pairs closer than 8 Å and separated by more than four residues in sequence — i.e. tertiary, not local, contacts), and the bounding-box dimensions. Together they distinguish compact globular folds from extended fibres or disordered chains.

Q: How confident is the AlphaFold model at each residue?
A: For AlphaFold models, the B-factor field carries pLDDT — the model's own estimate of local accuracy on a 0–100 scale. Regions with pLDDT<50 should be treated as essentially unmodeled; they often correspond to intrinsically disordered segments.

Q: What family and function is it annotated with?
A: Functional annotations link the protein to curated databases. InterPro entries identify conserved domains and families by matching the sequence against member-database signatures (Pfam, PROSITE, CDD, …). Gene Ontology (GO) terms describe molecular function, biological process, and cellular component in a controlled vocabulary. CATH places the structure in a hierarchical fold classification (Class/Architecture/Topology/Homologous-superfamily). The organism is the source species.

Q: What known structures does this most resemble?
A: Nearest PDB neighbors are the top structural matches found by Foldseek when searching this structure against the entire Protein Data Bank. Each hit reports a TM-score (0 to 1; >0.5 almost always implies the same fold) and an E-value. These are *structural* homologs — they may share no detectable sequence similarity.

Q: Which residues are buried vs exposed?
A: Solvent-accessible surface area (SASA) is the area in Å² traced out by the centre of a 1.4 Å probe sphere (a water molecule) rolled over the protein's van der Waals surface (Shrake–Rupley / Lee–Richards construction). Buried residues have near-zero SASA; fully exposed residues can exceed 200 Å². The total SASA scales roughly with the number of surface residues.

Q: What are the backbone torsion angles?
A: φ (phi) and ψ (psi) are the two rotatable backbone dihedrals per residue: φ 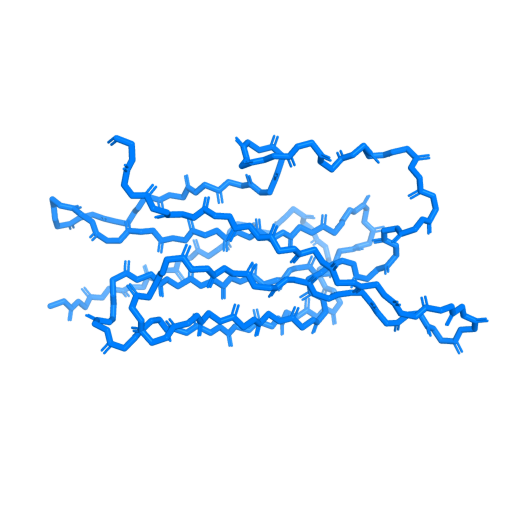is the C(i-1)–N–Cα–C torsion, ψ is the N–Cα–C–N(i+1) torsion, both in degrees on (−180°, 180°]. α-helical residues cluster near (−60°, −45°); β-strand residues near (−120°, +130°). A Ramachandran plot is simply a scatter of (φ, ψ) for every residue.

Q: Are the domains correctly placed relative to each other?
A: Predicted aligned error is AlphaFold's pairwise confidence. Unlike pLDDT (per-residue), PAE is per-residue-pair and captures whether two parts of the structure are correctly placed relative to each other. Units are ångströms of expected positional error.

Q: What if only a Cα trace is available?
A: P-SEA three-state annotation labels each residue as helix, strand, or coil based purely on the geometry of the Cα trace. It serves as a fallback when the full backbone (and thus DSSP) is unavailable.

Q: What is the amino-acid chain?
A: This is the polypeptide sequence — one letter per residue, N-terminus first. Length ranges from a few dozen residues for small domains to over a thousand for large multi-domain proteins.

Q: What do the rendered images show?
A: The six renders are orthographic views along the three Cartesian axes in both directions. Representation (cartoon, sticks, or surface) and color scheme (sequence-rainbow or by-chain) vary across proteins so the training set covers all the common visualization conventions.

Q: What do the diagnostic plots show?
A: Plot images: a contact map (which residues are close in 3D, as an N×N binary image), a Ramachandran scatter (backbone torsion angles, revealing secondary-structure composition at a glance), and — for AlphaFold structures — a PAE heatmap (pairwise prediction confidence).

Q: How mobile is each atom in the crystal?
A: B-factor (Debye–Waller factor) reflects atomic displacement in the crystal lattice. It is an experimental observable (units Å²), not a prediction; low values mean the atom is pinned down, high values mean it moves or is heterogeneous across the crystal.

Q: Where is each backbone atom in 3D?
A: The mmCIF table is the protein's shape written out atom by atom. For each backbone N, Cα, C, and carbonyl O, it records an (x, y, z) coordinate triple in Å plus the residue type, chain letter, and residue number.